Protein AF-K2BKZ7-F1 (afdb_monomer_lite)

Secondary structure (DSSP, 8-state):
-HHHHTTSGGGTT---EEEEEES-GGGHHHHHHHHHHHHHHHT---EEEEEE--S-HHHHHHHHHTT-SEEEEE-PPPPTT-HHHHHHHHHHHHTT-SEEEEE--SS---TT---

Radius of gyration: 15.25 Å; chains: 1; bounding box: 39×30×39 Å

Sequence (115 aa):
MAHLLSHNWEWGNSRIVLKRVIQNEGGLEQSKQALKELIEFARVDAEPEVVVCTGNFADTLHRSSSDADCVFMGFELPDPEREEEWFDNYEKLLQGLPTTLLVHSTDSRDYLAHD

Structure (mmCIF, N/CA/C/O backbone):
data_AF-K2BKZ7-F1
#
_entry.id   AF-K2BKZ7-F1
#
loop_
_atom_site.group_PDB
_atom_site.id
_atom_site.type_symbol
_atom_site.label_atom_id
_atom_site.label_alt_id
_atom_site.label_comp_id
_atom_site.label_asym_id
_atom_site.label_entity_id
_atom_site.label_seq_id
_atom_site.pdbx_PDB_ins_code
_atom_site.Cartn_x
_atom_site.Cartn_y
_atom_site.Cartn_z
_atom_site.occupancy
_atom_site.B_iso_or_equiv
_atom_site.auth_seq_id
_atom_site.auth_comp_id
_atom_site.auth_asym_id
_atom_site.auth_atom_id
_atom_site.pdbx_PDB_model_num
ATOM 1 N N . MET A 1 1 ? -5.614 10.733 -3.773 1.00 59.66 1 MET A N 1
ATOM 2 C CA . MET A 1 1 ? -6.687 9.997 -4.485 1.00 59.66 1 MET A CA 1
ATOM 3 C C . MET A 1 1 ? -7.536 9.152 -3.541 1.00 59.66 1 MET A C 1
ATOM 5 O O . MET A 1 1 ? -8.743 9.329 -3.576 1.00 59.66 1 MET A O 1
ATOM 9 N N . ALA A 1 2 ? -6.956 8.347 -2.640 1.00 58.56 2 ALA A N 1
ATOM 10 C CA . ALA A 1 2 ? -7.727 7.605 -1.625 1.00 58.56 2 ALA A CA 1
ATOM 11 C C . ALA A 1 2 ? -8.685 8.494 -0.791 1.00 58.56 2 ALA A C 1
ATOM 13 O O . ALA A 1 2 ? -9.844 8.151 -0.604 1.00 58.56 2 ALA A O 1
ATOM 14 N N . HIS A 1 3 ? -8.252 9.701 -0.405 1.00 55.81 3 HIS A N 1
ATOM 15 C CA . HIS A 1 3 ? -9.090 10.676 0.315 1.00 55.81 3 HIS A CA 1
ATOM 16 C C . HIS A 1 3 ? -10.315 11.196 -0.472 1.00 55.81 3 HIS A C 1
ATOM 18 O O . HIS A 1 3 ? -11.304 11.618 0.117 1.00 55.81 3 HIS A O 1
ATOM 24 N N . LEU A 1 4 ? -10.272 11.179 -1.810 1.00 61.75 4 LEU A N 1
ATOM 25 C CA . LEU A 1 4 ? -11.421 11.591 -2.628 1.00 61.75 4 LEU A CA 1
ATOM 26 C C . LEU A 1 4 ? -12.476 10.482 -2.712 1.00 61.75 4 LEU A C 1
ATOM 28 O O . LEU A 1 4 ? -13.650 10.774 -2.912 1.00 61.75 4 LEU A O 1
ATOM 32 N N . LEU A 1 5 ? -12.070 9.223 -2.527 1.00 58.97 5 LEU A N 1
ATOM 33 C CA . LEU A 1 5 ? -12.990 8.088 -2.501 1.00 58.97 5 LEU A CA 1
ATOM 34 C C . LEU A 1 5 ? -13.766 8.014 -1.189 1.00 58.97 5 LEU A C 1
ATOM 36 O O . LEU A 1 5 ? -14.948 7.698 -1.229 1.00 58.97 5 LEU A O 1
ATOM 40 N N . SER A 1 6 ? -13.165 8.403 -0.060 1.00 56.56 6 SER A N 1
ATOM 41 C CA . SER A 1 6 ? -13.876 8.464 1.227 1.00 56.56 6 SER A CA 1
ATOM 42 C C . SER A 1 6 ? -14.945 9.563 1.301 1.00 56.56 6 SER A C 1
ATOM 44 O O . SER A 1 6 ? -15.797 9.524 2.182 1.00 56.56 6 SER A O 1
ATOM 46 N N . HIS A 1 7 ? -14.953 10.519 0.362 1.00 54.31 7 HIS A N 1
ATOM 47 C CA . HIS A 1 7 ? -16.036 11.502 0.209 1.00 54.31 7 HIS A CA 1
ATOM 48 C C . HIS A 1 7 ? -17.247 10.964 -0.576 1.00 54.31 7 HIS A C 1
ATOM 50 O O . HIS A 1 7 ? -18.268 11.647 -0.675 1.00 54.31 7 HIS A O 1
ATOM 56 N N . ASN A 1 8 ? -17.161 9.750 -1.130 1.00 52.66 8 ASN A N 1
ATOM 57 C CA . ASN A 1 8 ? -18.306 9.046 -1.689 1.00 52.66 8 ASN A CA 1
ATOM 58 C C . ASN A 1 8 ? -19.042 8.319 -0.548 1.00 52.66 8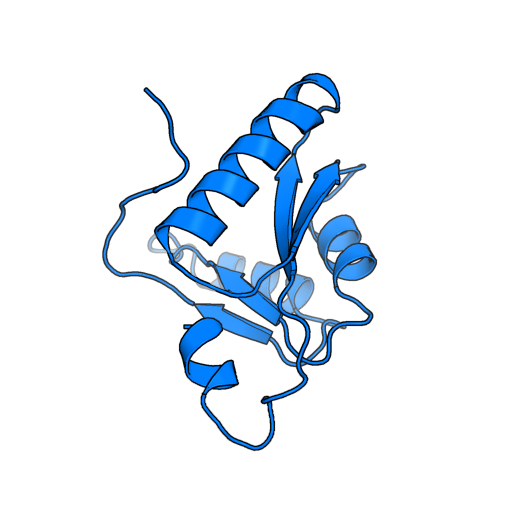 ASN A C 1
ATOM 60 O O . ASN A 1 8 ? -18.427 7.590 0.223 1.00 52.66 8 ASN A O 1
ATOM 64 N N . TRP A 1 9 ? -20.355 8.520 -0.432 1.00 48.16 9 TRP A N 1
ATOM 65 C CA . TRP A 1 9 ? -21.212 7.999 0.648 1.00 48.16 9 TRP A CA 1
ATOM 66 C C . TRP A 1 9 ? -21.086 6.484 0.906 1.00 48.16 9 TRP A C 1
ATOM 68 O O . TRP A 1 9 ? -21.259 6.052 2.042 1.00 48.16 9 TRP A O 1
ATOM 78 N N . GLU A 1 10 ? -20.726 5.689 -0.106 1.00 53.75 10 GLU A N 1
ATOM 79 C CA . GLU A 1 10 ? -20.474 4.243 0.024 1.00 53.75 10 GLU A CA 1
ATOM 80 C C . GLU A 1 10 ? -19.210 3.897 0.839 1.00 53.75 10 GLU A C 1
ATOM 82 O O . GLU A 1 10 ? -19.102 2.788 1.354 1.00 53.75 10 GLU A O 1
ATOM 87 N N . TRP A 1 11 ? -18.283 4.846 1.009 1.00 55.62 11 TRP A N 1
ATOM 88 C CA . TRP A 1 11 ? -16.980 4.664 1.668 1.00 55.62 11 TRP A CA 1
ATOM 89 C C . TRP A 1 11 ? -16.842 5.487 2.959 1.00 55.62 11 TRP A C 1
ATOM 91 O O . TRP A 1 11 ? -15.754 5.599 3.522 1.00 55.62 11 TRP A O 1
ATOM 101 N N . GLY A 1 12 ? -17.940 6.065 3.460 1.00 53.53 12 GLY A N 1
ATOM 102 C CA . GLY A 1 12 ? -17.932 6.963 4.624 1.00 53.53 12 GLY A CA 1
ATOM 103 C C . GLY A 1 12 ? -17.501 6.320 5.954 1.00 53.53 12 GLY A C 1
ATOM 104 O O . GLY A 1 12 ? -17.213 7.043 6.899 1.00 53.53 12 GLY A O 1
ATOM 105 N N . ASN A 1 13 ? -17.432 4.984 6.022 1.00 64.19 13 ASN A N 1
ATOM 106 C CA . ASN A 1 13 ? -16.912 4.208 7.161 1.00 64.19 13 ASN A CA 1
ATOM 107 C C . ASN A 1 13 ? -15.634 3.418 6.810 1.00 64.19 13 ASN A C 1
ATOM 109 O O . ASN A 1 13 ? -15.233 2.525 7.558 1.00 64.19 13 ASN A O 1
ATOM 113 N N . SER A 1 14 ? -15.013 3.683 5.660 1.00 75.88 14 SER A N 1
ATOM 114 C CA . SER A 1 14 ? -13.842 2.930 5.218 1.00 75.88 14 SER A CA 1
ATOM 115 C C . SER A 1 14 ? -12.587 3.384 5.958 1.00 75.88 14 SER A C 1
ATOM 117 O O . SER A 1 14 ? -12.258 4.568 6.001 1.00 75.88 14 SER A O 1
ATOM 119 N N . ARG A 1 15 ? -11.855 2.417 6.512 1.00 84.62 15 ARG A N 1
ATOM 120 C CA . ARG A 1 15 ? -10.572 2.643 7.180 1.00 84.62 15 ARG A CA 1
ATOM 121 C C . ARG A 1 15 ? -9.474 2.809 6.133 1.00 84.62 15 ARG A C 1
ATOM 123 O O . ARG A 1 15 ? -9.161 1.866 5.410 1.00 84.62 15 ARG A O 1
ATOM 130 N N . ILE A 1 16 ? -8.870 3.992 6.061 1.00 87.69 16 ILE A N 1
ATOM 131 C CA . ILE A 1 16 ? -7.710 4.236 5.198 1.00 87.69 16 ILE A CA 1
ATOM 132 C C . ILE A 1 16 ? -6.448 3.895 5.987 1.00 87.69 16 ILE A C 1
ATOM 134 O O . ILE A 1 16 ? -6.208 4.464 7.047 1.00 87.69 16 ILE A O 1
ATOM 138 N N . VAL A 1 17 ? -5.617 2.997 5.458 1.00 91.56 17 VAL A N 1
ATOM 139 C CA . VAL A 1 17 ? -4.319 2.661 6.055 1.00 91.56 17 VAL A CA 1
ATOM 140 C C . VAL A 1 17 ? -3.211 3.045 5.083 1.00 91.56 17 VAL A C 1
ATOM 142 O O . VAL A 1 17 ? -3.149 2.535 3.965 1.00 91.56 17 VAL A O 1
ATOM 145 N N . LEU A 1 18 ? -2.334 3.955 5.502 1.00 90.88 18 LEU A N 1
ATOM 146 C CA . LEU A 1 18 ? -1.162 4.354 4.733 1.00 90.88 18 LEU A CA 1
ATOM 147 C C . LEU A 1 18 ? 0.030 3.499 5.160 1.00 90.88 18 LEU A C 1
ATOM 149 O O . LEU A 1 18 ? 0.544 3.649 6.271 1.00 90.88 18 LEU A O 1
ATOM 153 N N . LYS A 1 19 ? 0.469 2.610 4.264 1.00 92.44 19 LYS A N 1
ATOM 154 C CA . LYS A 1 19 ? 1.559 1.669 4.535 1.00 92.44 19 LYS A CA 1
ATOM 155 C C . LYS A 1 19 ? 2.885 2.162 3.965 1.00 92.44 19 LYS A C 1
ATOM 157 O O . LYS A 1 19 ? 2.953 2.552 2.802 1.00 92.44 19 LYS A O 1
ATOM 162 N N . ARG A 1 20 ? 3.956 2.079 4.758 1.00 91.06 20 ARG A N 1
ATOM 163 C CA . ARG A 1 20 ? 5.342 2.234 4.286 1.00 91.06 20 ARG A CA 1
ATOM 164 C C . ARG A 1 20 ? 6.131 0.972 4.573 1.00 91.06 20 ARG A C 1
ATOM 166 O O . ARG A 1 20 ? 6.184 0.522 5.714 1.00 91.06 20 ARG A O 1
ATOM 173 N N . VAL A 1 21 ? 6.773 0.434 3.543 1.00 90.19 21 VAL A N 1
ATOM 174 C CA . VAL A 1 21 ? 7.650 -0.730 3.681 1.00 90.19 21 VAL A CA 1
ATOM 175 C C . VAL A 1 21 ? 9.084 -0.263 3.932 1.00 90.19 21 VAL A C 1
ATOM 177 O O . VAL A 1 21 ? 9.586 0.603 3.218 1.00 90.19 21 VAL A O 1
ATOM 180 N N . ILE A 1 22 ? 9.744 -0.825 4.946 1.00 89.88 22 ILE A N 1
ATOM 181 C CA . ILE A 1 22 ? 11.148 -0.542 5.287 1.00 89.88 22 ILE A CA 1
ATOM 182 C C . ILE A 1 22 ? 11.963 -1.833 5.350 1.00 89.88 22 ILE A C 1
ATOM 184 O O . ILE A 1 22 ? 11.419 -2.893 5.633 1.00 89.88 22 ILE A O 1
ATOM 188 N N . GLN A 1 23 ? 13.273 -1.763 5.111 1.00 85.25 23 GLN A N 1
ATOM 189 C CA . GLN A 1 23 ? 14.136 -2.955 5.117 1.00 85.25 23 GLN A CA 1
ATOM 190 C C . GLN A 1 23 ? 14.710 -3.309 6.500 1.00 85.25 23 GLN A C 1
ATOM 192 O O . GLN A 1 23 ? 15.142 -4.437 6.707 1.00 85.25 23 GLN A O 1
ATOM 197 N N . ASN A 1 24 ? 14.744 -2.362 7.443 1.00 83.44 24 ASN A N 1
ATOM 198 C CA . ASN A 1 24 ? 15.353 -2.550 8.762 1.00 83.44 24 ASN A CA 1
ATOM 199 C C . ASN A 1 24 ? 14.504 -1.885 9.854 1.00 83.44 24 ASN A C 1
ATOM 201 O O . ASN A 1 24 ? 14.081 -0.741 9.699 1.00 83.44 24 ASN A O 1
ATOM 205 N N . GLU A 1 25 ? 14.325 -2.576 10.979 1.00 82.56 25 GLU A N 1
ATOM 206 C CA . GLU A 1 25 ? 13.633 -2.103 12.184 1.00 82.56 25 GLU A CA 1
ATOM 207 C C . GLU A 1 25 ? 14.202 -0.797 12.754 1.00 82.56 25 GLU A C 1
ATOM 209 O O . GLU A 1 25 ? 13.458 -0.013 13.340 1.00 82.56 25 GLU A O 1
ATOM 214 N N . GLY A 1 26 ? 15.492 -0.509 12.537 1.00 84.38 26 GLY A N 1
ATOM 215 C CA . GLY A 1 26 ? 16.132 0.718 13.029 1.00 84.38 26 GLY A CA 1
ATOM 216 C C . GLY A 1 26 ? 15.468 2.021 12.556 1.00 84.38 26 GLY A C 1
ATOM 217 O O . GLY A 1 26 ? 15.600 3.044 13.221 1.00 84.38 26 GLY A O 1
ATOM 218 N N . GLY A 1 27 ? 14.724 1.985 11.443 1.00 83.38 27 GLY A N 1
ATOM 219 C CA . GLY A 1 27 ? 13.989 3.131 10.897 1.00 83.38 27 GLY A CA 1
ATOM 220 C C . GLY A 1 27 ? 12.495 3.164 11.234 1.00 83.38 27 GLY A C 1
ATOM 221 O O . GLY A 1 27 ? 11.782 3.998 10.673 1.00 83.38 27 GLY A O 1
ATOM 222 N N . LEU A 1 28 ? 11.992 2.266 12.089 1.00 87.75 28 LEU A N 1
ATOM 223 C CA . LEU A 1 28 ? 10.552 2.076 12.301 1.00 87.75 28 LEU A CA 1
ATOM 224 C C . LEU A 1 28 ? 9.879 3.317 12.892 1.00 87.75 28 LEU A C 1
ATOM 226 O O . LEU A 1 28 ? 8.931 3.835 12.302 1.00 87.75 28 LEU A O 1
ATOM 230 N N . GLU A 1 29 ? 10.386 3.829 14.014 1.00 89.12 29 GLU A N 1
ATOM 231 C CA . GLU A 1 29 ? 9.788 4.990 14.688 1.00 89.12 29 GLU A CA 1
ATOM 232 C C . GLU A 1 29 ? 9.890 6.261 13.840 1.00 89.12 29 GLU A C 1
ATOM 234 O O . GLU A 1 29 ? 8.903 6.980 13.688 1.00 89.12 29 GLU A O 1
ATOM 239 N N . GLN A 1 30 ? 11.042 6.495 13.203 1.00 89.62 30 GLN A N 1
ATOM 240 C CA . GLN A 1 30 ? 11.227 7.633 12.300 1.00 89.62 30 GLN A CA 1
ATOM 241 C C . GLN A 1 30 ? 10.260 7.566 11.110 1.00 89.62 30 GLN A C 1
ATOM 243 O O . GLN A 1 30 ? 9.594 8.548 10.790 1.00 89.62 30 GLN A O 1
ATOM 248 N N . SER A 1 31 ? 10.134 6.397 10.479 1.00 89.62 31 SER A N 1
ATOM 249 C CA . SER A 1 31 ? 9.229 6.200 9.341 1.00 89.62 31 SER A CA 1
ATOM 250 C C . SER A 1 31 ? 7.769 6.368 9.745 1.00 89.62 31 SER A C 1
ATOM 252 O O . SER A 1 31 ? 6.984 6.952 8.999 1.00 89.62 31 SER A O 1
ATOM 254 N N . LYS A 1 32 ? 7.401 5.888 10.937 1.00 91.81 32 LYS A N 1
ATOM 255 C CA . LYS A 1 32 ? 6.046 6.013 11.476 1.00 91.81 32 LYS A CA 1
ATOM 256 C C . LYS A 1 32 ? 5.706 7.466 11.782 1.00 91.81 32 LYS A C 1
ATOM 258 O O . LYS A 1 32 ? 4.585 7.890 11.514 1.00 91.81 32 LYS A O 1
ATOM 263 N N . GLN A 1 33 ? 6.661 8.222 12.317 1.00 91.94 33 GLN A N 1
ATOM 264 C CA . GLN A 1 33 ? 6.496 9.647 12.574 1.00 91.94 33 GLN A CA 1
ATOM 265 C C . GLN A 1 33 ? 6.342 10.438 11.267 1.00 91.94 33 GLN A C 1
ATOM 267 O O . GLN A 1 33 ? 5.382 11.192 11.137 1.00 91.94 33 GLN A O 1
ATOM 272 N N . ALA A 1 34 ? 7.179 10.172 10.261 1.00 89.88 34 ALA A N 1
ATOM 273 C CA . ALA A 1 34 ? 7.056 10.798 8.944 1.00 89.88 34 ALA A CA 1
ATOM 274 C C . ALA A 1 34 ? 5.695 10.512 8.277 1.00 89.88 34 ALA A C 1
ATOM 276 O O . ALA A 1 34 ? 5.094 11.396 7.671 1.00 89.88 34 ALA A O 1
ATOM 277 N N . LEU A 1 35 ? 5.167 9.287 8.416 1.00 91.19 35 LEU A N 1
ATOM 278 C CA . LEU A 1 35 ? 3.822 8.964 7.929 1.00 91.19 35 LEU A CA 1
ATOM 279 C C . LEU A 1 35 ? 2.729 9.751 8.660 1.00 91.19 35 LEU A C 1
ATOM 281 O O . LEU A 1 35 ? 1.811 10.242 8.009 1.00 91.19 35 LEU A O 1
ATOM 285 N N . LYS A 1 36 ? 2.814 9.882 9.990 1.00 91.00 36 LYS A N 1
ATOM 286 C CA . LYS A 1 36 ? 1.855 10.683 10.772 1.00 91.00 36 LYS A CA 1
ATOM 287 C C . LYS A 1 36 ? 1.837 12.134 10.311 1.00 91.00 36 LYS A C 1
ATOM 289 O O . LYS A 1 36 ? 0.763 12.675 10.080 1.00 91.00 36 LYS A O 1
ATOM 294 N N . GLU A 1 37 ? 3.014 12.728 10.145 1.00 91.44 37 GLU A N 1
ATOM 295 C CA . GLU A 1 37 ? 3.161 14.112 9.690 1.00 91.44 37 GLU A CA 1
ATOM 296 C C . GLU A 1 37 ? 2.582 14.307 8.288 1.00 91.44 37 GLU A C 1
ATOM 298 O O . GLU A 1 37 ? 1.873 15.283 8.048 1.00 91.44 37 GLU A O 1
ATOM 303 N N . LEU A 1 38 ? 2.799 13.352 7.378 1.00 87.81 38 LEU A N 1
ATOM 304 C CA . LEU A 1 38 ? 2.207 13.396 6.043 1.00 87.81 38 LEU A CA 1
ATOM 305 C C . LEU A 1 38 ? 0.673 13.306 6.088 1.00 87.81 38 LEU A C 1
ATOM 307 O O . LEU A 1 38 ? -0.003 14.058 5.386 1.00 87.81 38 LEU A O 1
ATOM 311 N N . ILE A 1 39 ? 0.119 12.402 6.903 1.00 87.50 39 ILE A N 1
ATOM 312 C CA . ILE A 1 39 ? -1.334 12.241 7.077 1.00 87.50 39 ILE A CA 1
ATOM 313 C C . ILE A 1 39 ? -1.952 13.526 7.643 1.00 87.50 39 ILE A C 1
ATOM 315 O O . ILE A 1 39 ? -2.956 14.011 7.117 1.00 87.50 39 ILE A O 1
ATOM 319 N N . GLU A 1 40 ? -1.325 14.106 8.670 1.00 88.44 40 GLU A N 1
ATOM 320 C CA . GLU A 1 40 ? -1.757 15.357 9.296 1.00 88.44 40 GLU A CA 1
ATOM 321 C C . GLU A 1 40 ? -1.688 16.532 8.312 1.00 88.44 40 GLU A C 1
ATOM 323 O O . GLU A 1 40 ? -2.661 17.274 8.156 1.00 88.44 40 GLU A O 1
ATOM 328 N N . PHE A 1 41 ? -0.576 16.663 7.583 1.00 86.00 41 PHE A N 1
ATOM 329 C CA . PHE A 1 41 ? -0.394 17.691 6.560 1.00 86.00 41 PHE A CA 1
ATOM 330 C C . PHE A 1 41 ? -1.443 17.585 5.448 1.00 86.00 41 PHE A C 1
ATOM 332 O O . PHE A 1 41 ? -2.039 18.589 5.050 1.00 86.00 41 PHE A O 1
ATOM 339 N N . ALA A 1 42 ? -1.708 16.365 4.975 1.00 80.56 42 ALA A N 1
ATOM 340 C CA . ALA A 1 42 ? -2.708 16.094 3.951 1.00 80.56 42 ALA A CA 1
ATOM 341 C C . ALA A 1 42 ? -4.154 16.199 4.473 1.00 80.56 42 ALA A C 1
ATOM 343 O O . ALA A 1 42 ? -5.084 16.203 3.665 1.00 80.56 42 ALA A O 1
ATOM 344 N N . ARG A 1 43 ? -4.348 16.305 5.799 1.00 84.06 43 ARG A N 1
ATOM 345 C CA . ARG A 1 43 ? -5.653 16.357 6.484 1.00 84.06 43 ARG A CA 1
ATOM 346 C C . ARG A 1 43 ? -6.557 15.181 6.114 1.00 84.06 43 ARG A C 1
ATOM 348 O O . ARG A 1 43 ? -7.760 15.339 5.907 1.00 84.06 43 ARG A O 1
ATOM 355 N N . VAL A 1 44 ? -5.956 14.001 6.0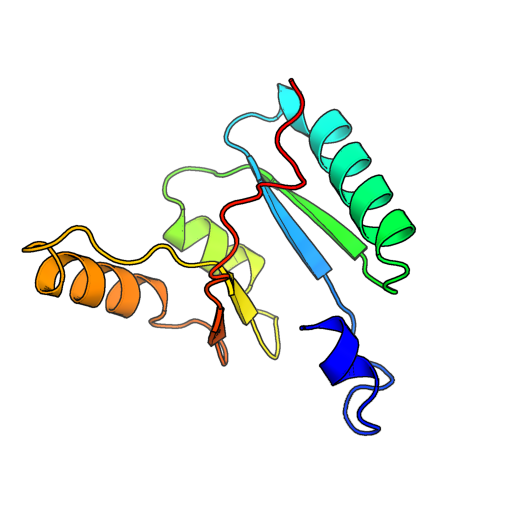06 1.00 81.06 44 VAL A N 1
ATOM 356 C CA . VAL A 1 44 ? -6.657 12.755 5.691 1.00 81.06 44 VAL A CA 1
ATOM 357 C C . VAL A 1 44 ? -6.908 11.999 6.988 1.00 81.06 44 VAL A C 1
ATOM 359 O O . VAL A 1 44 ? -6.014 11.888 7.818 1.00 81.06 44 VAL A O 1
ATOM 362 N N . ASP A 1 45 ? -8.108 11.450 7.153 1.00 83.56 45 ASP A N 1
ATOM 363 C CA . ASP A 1 45 ? -8.376 10.477 8.211 1.00 83.56 45 ASP A CA 1
ATOM 364 C C . ASP A 1 45 ? -7.822 9.111 7.780 1.00 83.56 45 ASP A C 1
ATOM 366 O O . ASP A 1 45 ? -8.443 8.388 6.999 1.00 83.56 45 ASP A O 1
ATOM 370 N N . ALA A 1 46 ? -6.576 8.832 8.166 1.00 88.19 46 ALA A N 1
ATOM 371 C CA . ALA A 1 46 ? -5.862 7.610 7.821 1.00 88.19 46 ALA A CA 1
ATOM 372 C C . ALA A 1 46 ? -4.963 7.145 8.969 1.00 88.19 46 ALA A C 1
ATOM 374 O O . ALA A 1 46 ? -4.445 7.940 9.754 1.00 88.19 46 ALA A O 1
ATOM 375 N N . GLU A 1 47 ? -4.721 5.841 9.025 1.00 91.12 47 GLU A N 1
ATOM 376 C CA . GLU A 1 47 ? -3.833 5.227 10.000 1.00 91.12 47 GLU A CA 1
ATOM 377 C C . GLU A 1 47 ? -2.452 4.938 9.388 1.00 91.12 47 GLU A C 1
ATOM 379 O O . GLU A 1 47 ? -2.370 4.323 8.321 1.00 91.12 47 GLU A O 1
ATOM 384 N N . PRO A 1 48 ? -1.350 5.347 10.041 1.00 93.06 48 PRO A N 1
ATOM 385 C CA . PRO A 1 48 ? -0.002 5.048 9.577 1.00 93.06 48 PRO A CA 1
ATOM 386 C C . PRO A 1 48 ? 0.427 3.640 10.006 1.00 93.06 48 PRO A C 1
ATOM 388 O O . PRO A 1 48 ? 0.455 3.322 11.199 1.00 93.06 48 PRO A O 1
ATOM 391 N N . GLU A 1 49 ? 0.868 2.828 9.049 1.00 93.62 49 GLU A N 1
ATOM 392 C CA . GLU A 1 49 ? 1.428 1.499 9.296 1.00 93.62 49 GLU A CA 1
ATOM 393 C C . GLU A 1 49 ? 2.811 1.380 8.645 1.00 93.62 49 GLU A C 1
ATOM 395 O O . GLU A 1 49 ? 2.997 1.655 7.461 1.00 93.62 49 GLU A O 1
ATOM 400 N N . VAL A 1 50 ? 3.807 0.963 9.426 1.00 92.50 50 VAL A N 1
ATOM 401 C CA . VAL A 1 50 ? 5.153 0.690 8.917 1.00 92.50 50 VAL A CA 1
ATOM 402 C C . VAL A 1 50 ? 5.370 -0.811 8.941 1.00 92.50 50 VAL A C 1
ATOM 404 O O . VAL A 1 50 ? 5.285 -1.436 9.997 1.00 92.50 50 VAL A O 1
ATOM 407 N N . VAL A 1 51 ? 5.650 -1.380 7.774 1.00 91.69 51 VAL A N 1
ATOM 408 C CA . VAL A 1 51 ? 5.847 -2.816 7.590 1.00 91.69 51 VAL A CA 1
ATOM 409 C C . VAL A 1 51 ? 7.324 -3.067 7.331 1.00 91.69 51 VAL A C 1
ATOM 411 O O . VAL A 1 51 ? 7.903 -2.532 6.388 1.00 91.69 51 VAL A O 1
ATOM 414 N N . VAL A 1 52 ? 7.951 -3.896 8.157 1.00 90.25 52 VAL A N 1
ATOM 415 C CA . VAL A 1 52 ? 9.328 -4.329 7.910 1.00 90.25 52 VAL A CA 1
ATOM 416 C C . VAL A 1 52 ? 9.297 -5.460 6.884 1.00 90.25 52 VAL A C 1
ATOM 418 O O . VAL A 1 52 ? 8.633 -6.479 7.085 1.00 90.25 52 VAL A O 1
ATOM 421 N N . CYS A 1 53 ? 9.982 -5.260 5.762 1.00 89.44 53 CYS A N 1
ATOM 422 C CA . CYS A 1 53 ? 10.105 -6.247 4.705 1.00 89.44 53 CYS A CA 1
ATOM 423 C C . CYS A 1 53 ? 10.955 -7.417 5.194 1.00 89.44 53 CYS A C 1
ATOM 425 O O . CYS A 1 53 ? 12.114 -7.245 5.570 1.00 89.44 53 CYS A O 1
ATOM 427 N N . THR A 1 54 ? 10.385 -8.615 5.153 1.00 80.88 54 THR A N 1
ATOM 428 C CA . THR A 1 54 ? 11.084 -9.858 5.470 1.00 80.88 54 THR A CA 1
ATOM 429 C C . THR A 1 54 ? 11.155 -10.704 4.205 1.00 80.88 54 THR A C 1
ATOM 431 O O . THR A 1 54 ? 10.183 -11.340 3.810 1.00 80.88 54 THR A O 1
ATOM 434 N N . GLY A 1 55 ? 12.312 -10.687 3.538 1.00 85.19 55 GLY A N 1
ATOM 435 C CA . GLY A 1 55 ? 12.503 -11.380 2.262 1.00 85.19 55 GLY A CA 1
ATOM 436 C C . GLY A 1 55 ? 12.124 -10.510 1.065 1.00 85.19 55 GLY A C 1
ATOM 437 O O . GLY A 1 55 ? 12.661 -9.413 0.911 1.00 85.19 55 GLY A O 1
ATOM 438 N N . ASN A 1 56 ? 11.252 -11.015 0.188 1.00 87.12 56 ASN A N 1
ATOM 439 C CA . ASN A 1 56 ? 10.847 -10.285 -1.011 1.00 87.12 56 ASN A CA 1
ATOM 440 C C . ASN A 1 56 ? 9.677 -9.316 -0.723 1.00 87.12 56 ASN A C 1
ATOM 442 O O . ASN A 1 56 ? 8.913 -9.459 0.238 1.00 87.12 56 ASN A O 1
ATOM 446 N N . PHE A 1 57 ? 9.557 -8.297 -1.574 1.00 87.06 57 PHE A N 1
ATOM 447 C CA . PHE A 1 57 ? 8.515 -7.280 -1.450 1.00 87.06 57 PHE A CA 1
ATOM 448 C C . PHE A 1 57 ? 7.114 -7.839 -1.729 1.00 87.06 57 PHE A C 1
ATOM 450 O O . PHE A 1 57 ? 6.181 -7.485 -1.012 1.00 87.06 57 PHE A O 1
ATOM 457 N N . ALA A 1 58 ? 6.969 -8.728 -2.717 1.00 88.12 58 ALA A N 1
ATOM 458 C CA . ALA A 1 58 ? 5.680 -9.288 -3.126 1.00 88.12 58 ALA A CA 1
ATOM 459 C C . ALA A 1 58 ? 4.974 -10.021 -1.972 1.00 88.12 58 ALA A C 1
ATOM 461 O O . ALA A 1 58 ? 3.823 -9.724 -1.660 1.00 88.12 58 ALA A O 1
ATOM 462 N N . ASP A 1 59 ? 5.694 -10.877 -1.252 1.00 89.12 59 ASP A N 1
ATOM 463 C CA . ASP A 1 59 ? 5.191 -11.615 -0.092 1.00 89.12 59 ASP A CA 1
ATOM 464 C C . ASP A 1 59 ? 4.789 -10.667 1.040 1.00 89.12 59 ASP A C 1
ATOM 466 O O . ASP A 1 59 ? 3.802 -10.887 1.745 1.00 89.12 59 ASP A O 1
ATOM 470 N N . THR A 1 60 ? 5.559 -9.593 1.236 1.00 90.69 60 THR A N 1
ATOM 471 C CA . THR A 1 60 ? 5.257 -8.570 2.244 1.00 90.69 60 THR A CA 1
ATOM 472 C C . THR A 1 60 ? 4.009 -7.774 1.869 1.00 90.69 60 THR A C 1
ATOM 474 O O . THR A 1 60 ? 3.152 -7.541 2.724 1.00 90.69 60 THR A O 1
ATOM 477 N N . LEU A 1 61 ? 3.872 -7.395 0.602 1.00 89.94 61 LEU A N 1
ATOM 478 C CA . LEU A 1 61 ? 2.711 -6.700 0.062 1.00 89.94 61 LEU A CA 1
ATOM 479 C C . LEU A 1 61 ? 1.444 -7.553 0.190 1.00 89.94 61 LEU A C 1
ATOM 481 O O . LEU A 1 61 ? 0.444 -7.075 0.720 1.00 89.94 61 LEU A O 1
ATOM 485 N N . HIS A 1 62 ? 1.504 -8.819 -0.226 1.00 90.94 62 HIS A N 1
ATOM 486 C CA . HIS A 1 62 ? 0.380 -9.754 -0.141 1.00 90.94 62 HIS A CA 1
ATOM 487 C C . HIS A 1 62 ? -0.036 -9.976 1.306 1.00 90.94 62 HIS A C 1
ATOM 489 O O . HIS A 1 62 ? -1.197 -9.781 1.654 1.00 90.94 62 HIS A O 1
ATOM 495 N N . ARG A 1 63 ? 0.919 -10.299 2.184 1.00 90.62 63 ARG A N 1
ATOM 496 C CA . ARG A 1 63 ? 0.643 -10.524 3.608 1.00 90.62 63 ARG A CA 1
ATOM 497 C C . ARG A 1 63 ? 0.022 -9.301 4.275 1.00 90.62 63 ARG A C 1
ATOM 499 O O . ARG A 1 63 ? -0.900 -9.449 5.068 1.00 90.62 63 ARG A O 1
ATOM 506 N N . SER A 1 64 ? 0.541 -8.111 3.981 1.00 89.75 64 SER A N 1
ATOM 507 C CA . SER A 1 64 ? 0.068 -6.876 4.611 1.00 89.75 64 SER A CA 1
ATOM 508 C C . SER A 1 64 ? -1.208 -6.317 3.986 1.00 89.75 64 SER A C 1
ATOM 510 O O . SER A 1 64 ? -1.851 -5.509 4.640 1.00 89.75 64 SER A O 1
ATOM 512 N N . SER A 1 65 ? -1.584 -6.712 2.767 1.00 89.81 65 SER A N 1
ATOM 513 C CA . SER A 1 65 ? -2.743 -6.136 2.058 1.00 89.81 65 SER A CA 1
ATOM 514 C C . SER A 1 65 ? -3.850 -7.144 1.737 1.00 89.81 65 SER A C 1
ATOM 516 O O . SER A 1 65 ? -4.816 -6.787 1.072 1.00 89.81 65 SER A O 1
ATOM 518 N N . SER A 1 66 ? -3.724 -8.398 2.179 1.00 87.31 66 SER A N 1
ATOM 519 C CA . SER A 1 66 ? -4.686 -9.470 1.864 1.00 87.31 66 SER A CA 1
ATOM 520 C C . SER A 1 66 ? -6.106 -9.243 2.395 1.00 87.31 66 SER A C 1
ATOM 522 O O . SER A 1 66 ? -7.053 -9.784 1.833 1.00 87.31 66 SER A O 1
ATOM 524 N N . ASP A 1 67 ? -6.258 -8.462 3.463 1.00 86.44 67 ASP A N 1
ATOM 525 C CA . ASP A 1 67 ? -7.532 -8.137 4.108 1.00 86.44 67 ASP A CA 1
ATOM 526 C C . ASP A 1 67 ? -8.140 -6.813 3.619 1.00 86.44 67 ASP A C 1
ATOM 528 O O . ASP A 1 67 ? -9.205 -6.417 4.090 1.00 86.44 67 ASP A O 1
ATOM 532 N N . ALA A 1 68 ? -7.479 -6.121 2.689 1.00 88.00 68 ALA A N 1
ATOM 533 C CA . ALA A 1 68 ? -7.965 -4.860 2.155 1.00 88.00 68 ALA A CA 1
ATOM 534 C C . ALA A 1 68 ? -9.082 -5.082 1.125 1.00 88.00 68 ALA A C 1
ATOM 536 O O . ALA A 1 68 ? -8.966 -5.921 0.236 1.00 88.00 68 ALA A O 1
ATOM 537 N N . ASP A 1 69 ? -10.128 -4.256 1.163 1.00 87.38 69 ASP A N 1
ATOM 538 C CA . ASP A 1 69 ? -11.144 -4.244 0.101 1.00 87.38 69 ASP A CA 1
ATOM 539 C C . ASP A 1 69 ? -10.588 -3.674 -1.217 1.00 87.38 69 ASP A C 1
ATOM 541 O O . ASP A 1 69 ? -11.052 -4.003 -2.309 1.00 87.38 69 ASP A O 1
ATOM 545 N N . CYS A 1 70 ? -9.591 -2.788 -1.119 1.00 88.12 70 CYS A N 1
ATOM 546 C CA . CYS A 1 70 ? -8.985 -2.101 -2.249 1.00 88.12 70 CYS A CA 1
ATOM 547 C C . CYS A 1 70 ? -7.557 -1.644 -1.917 1.00 88.12 70 CYS A C 1
ATOM 549 O O . CYS A 1 70 ? -7.303 -1.122 -0.830 1.00 88.12 70 CYS A O 1
ATOM 551 N N . VAL A 1 71 ? -6.632 -1.799 -2.865 1.00 91.12 71 VAL A N 1
ATOM 552 C CA . VAL A 1 71 ? -5.220 -1.419 -2.716 1.00 91.12 71 VAL A CA 1
ATOM 553 C C . VAL A 1 71 ? -4.881 -0.287 -3.682 1.00 91.12 71 VAL A C 1
ATOM 555 O O . VAL A 1 71 ? -5.118 -0.384 -4.881 1.00 91.12 71 VAL A O 1
ATOM 558 N N . PHE A 1 72 ? -4.282 0.787 -3.171 1.00 90.06 72 PHE A N 1
ATOM 559 C CA . PHE A 1 72 ? -3.708 1.858 -3.988 1.00 90.06 72 PHE A CA 1
ATOM 560 C C . PHE A 1 72 ? -2.203 1.678 -4.032 1.00 90.06 72 PHE A C 1
ATOM 562 O O . PHE A 1 72 ? -1.548 1.723 -2.992 1.00 90.06 72 PHE A O 1
ATOM 569 N N . MET A 1 73 ? -1.656 1.499 -5.228 1.00 89.94 73 MET A N 1
ATOM 570 C CA . MET A 1 73 ? -0.238 1.227 -5.403 1.00 89.94 73 MET A CA 1
ATOM 571 C C . MET A 1 73 ? 0.387 2.229 -6.357 1.00 89.94 73 MET A C 1
ATOM 573 O O . MET A 1 73 ? -0.042 2.363 -7.500 1.00 89.94 73 MET A O 1
ATOM 577 N N . GLY A 1 74 ? 1.419 2.919 -5.874 1.00 87.31 74 GLY A N 1
ATOM 578 C CA . GLY A 1 74 ? 2.298 3.702 -6.730 1.00 87.31 74 GLY A CA 1
ATOM 579 C C . GLY A 1 74 ? 3.062 2.787 -7.684 1.00 87.31 74 GLY A C 1
ATOM 580 O O . GLY A 1 74 ? 3.536 1.738 -7.252 1.00 87.31 74 GLY A O 1
ATOM 581 N N . PHE A 1 75 ? 3.198 3.178 -8.947 1.00 87.31 75 PHE A N 1
ATOM 582 C CA . PHE A 1 75 ? 4.081 2.488 -9.884 1.00 87.31 75 PHE A CA 1
ATOM 583 C C . PHE A 1 75 ? 4.977 3.464 -10.640 1.00 87.31 75 PHE A C 1
ATOM 585 O O . PHE A 1 75 ? 4.647 4.638 -10.841 1.00 87.31 75 PHE A O 1
ATOM 592 N N . GLU A 1 76 ? 6.112 2.942 -11.082 1.00 84.50 76 GLU A N 1
ATOM 593 C CA . GLU A 1 76 ? 7.036 3.623 -11.979 1.00 84.50 76 GLU A CA 1
ATOM 594 C C . GLU A 1 76 ? 6.827 3.110 -13.398 1.00 84.50 76 GLU A C 1
ATOM 596 O O . GLU A 1 76 ? 6.573 1.920 -13.605 1.00 84.50 76 GLU A O 1
ATOM 601 N N . LEU A 1 77 ? 6.905 4.019 -14.370 1.00 84.88 77 LEU A N 1
ATOM 602 C CA . LEU A 1 77 ? 6.851 3.641 -15.776 1.00 84.88 77 LEU A CA 1
ATOM 603 C C . LEU A 1 77 ? 8.084 2.796 -16.122 1.00 84.88 77 LEU A C 1
ATOM 605 O O . LEU A 1 77 ? 9.167 3.084 -15.608 1.00 84.88 77 LEU A O 1
ATOM 609 N N . PRO A 1 78 ? 7.934 1.770 -16.976 1.00 88.19 78 PRO A N 1
ATOM 610 C CA . PRO A 1 78 ? 9.079 1.010 -17.447 1.00 88.19 78 PRO A CA 1
ATOM 611 C C . PRO A 1 78 ? 10.076 1.912 -18.171 1.00 88.19 78 PRO A C 1
ATOM 613 O O . PRO A 1 78 ? 9.685 2.848 -18.876 1.00 88.19 78 PRO A O 1
ATOM 616 N N . ASP A 1 79 ? 11.359 1.576 -18.049 1.00 88.50 79 ASP A N 1
ATOM 617 C CA . ASP A 1 79 ? 12.366 2.080 -18.976 1.00 88.50 79 ASP A CA 1
ATOM 618 C C . ASP A 1 79 ? 12.005 1.653 -20.410 1.00 88.50 79 ASP A C 1
ATOM 620 O O . ASP A 1 79 ? 11.460 0.556 -20.600 1.00 88.50 79 ASP A O 1
ATOM 624 N N . PRO A 1 80 ? 12.337 2.472 -21.426 1.00 89.06 80 PRO A N 1
ATOM 625 C CA . PRO A 1 80 ? 12.180 2.067 -22.815 1.00 89.06 80 PRO A CA 1
ATOM 626 C C . PRO A 1 80 ? 12.853 0.713 -23.061 1.00 89.06 80 PRO A C 1
ATOM 628 O O . PRO A 1 80 ? 13.962 0.482 -22.578 1.00 89.06 80 PRO A O 1
ATOM 631 N N . GLU A 1 81 ? 12.197 -0.154 -23.830 1.00 91.62 81 GLU A N 1
ATOM 632 C CA . GLU A 1 81 ? 12.658 -1.513 -24.172 1.00 91.62 81 GLU A CA 1
ATOM 633 C C . GLU A 1 81 ? 12.555 -2.550 -23.034 1.00 91.62 81 GLU A C 1
ATOM 635 O O . GLU A 1 81 ? 12.956 -3.702 -23.216 1.00 91.62 81 GLU A O 1
ATOM 640 N N . ARG A 1 82 ? 12.007 -2.181 -21.867 1.00 91.56 82 ARG A N 1
ATOM 641 C CA . ARG A 1 82 ? 11.743 -3.097 -20.737 1.00 91.56 82 ARG A CA 1
ATOM 642 C C . ARG A 1 82 ? 10.260 -3.268 -20.419 1.00 91.56 82 ARG A C 1
ATOM 644 O O . ARG A 1 82 ? 9.906 -3.745 -19.342 1.00 91.56 82 ARG A O 1
ATOM 651 N N . GLU A 1 83 ? 9.379 -2.892 -21.339 1.00 91.75 83 GLU A N 1
ATOM 652 C CA . GLU A 1 83 ? 7.932 -2.885 -21.123 1.00 91.75 83 GLU A CA 1
ATOM 653 C C . GLU A 1 83 ? 7.372 -4.292 -20.870 1.00 91.75 83 GLU A C 1
ATOM 655 O O . GLU A 1 83 ? 6.509 -4.459 -20.011 1.00 91.75 83 GLU A O 1
ATOM 660 N N . GLU A 1 84 ? 7.883 -5.303 -21.580 1.00 91.88 84 GLU A N 1
ATOM 661 C CA . GLU A 1 84 ? 7.455 -6.702 -21.432 1.00 91.88 84 GLU A CA 1
ATOM 662 C C . GLU A 1 84 ? 7.868 -7.277 -20.068 1.00 91.88 84 GLU A C 1
ATOM 664 O O . GLU A 1 84 ? 7.034 -7.809 -19.340 1.00 91.88 84 GLU A O 1
ATOM 669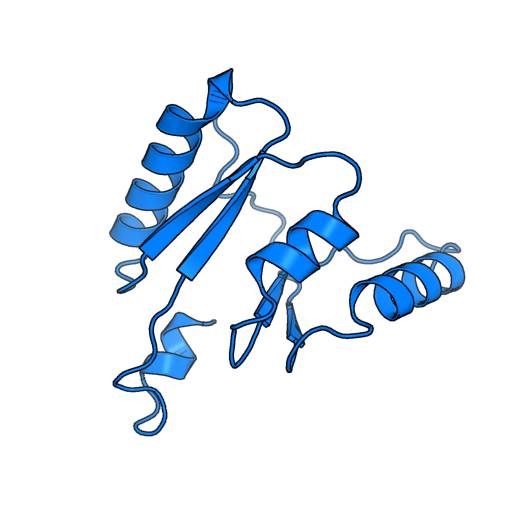 N N . GLU A 1 85 ? 9.127 -7.079 -19.661 1.00 91.44 85 GLU A N 1
ATOM 670 C CA . GLU A 1 85 ? 9.615 -7.509 -18.343 1.00 91.44 85 GLU A CA 1
ATOM 671 C C . GLU A 1 85 ? 8.859 -6.807 -17.207 1.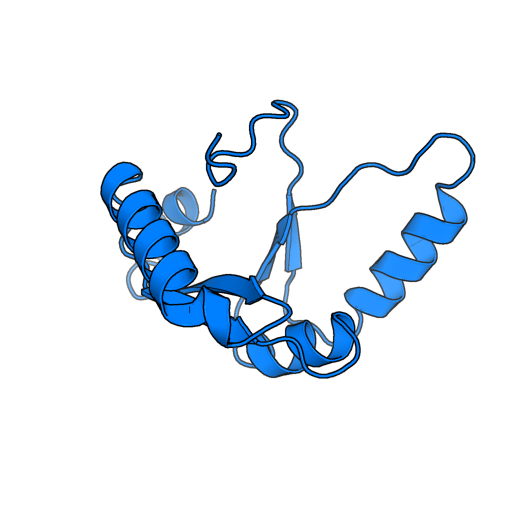00 91.44 85 GLU A C 1
ATOM 673 O O . GLU A 1 85 ? 8.480 -7.430 -16.212 1.00 91.44 85 GLU A O 1
ATOM 678 N N . TRP A 1 86 ? 8.619 -5.503 -17.350 1.00 91.44 86 TRP A N 1
ATOM 679 C CA . TRP A 1 86 ? 7.837 -4.732 -16.392 1.00 91.44 86 TRP A CA 1
ATOM 680 C C . TRP A 1 86 ? 6.411 -5.272 -16.272 1.00 91.44 86 TRP A C 1
ATOM 682 O O . TRP A 1 86 ? 5.938 -5.476 -15.153 1.00 91.44 86 TRP A O 1
ATOM 692 N N . PHE A 1 87 ? 5.752 -5.554 -17.400 1.00 90.31 87 PHE A N 1
ATOM 693 C CA . PHE A 1 87 ? 4.392 -6.085 -17.416 1.00 90.31 87 PHE A CA 1
ATOM 694 C C . PHE A 1 87 ? 4.321 -7.444 -16.716 1.00 90.31 87 PHE A C 1
ATOM 696 O O . PHE A 1 87 ? 3.514 -7.607 -15.804 1.00 90.31 87 PHE A O 1
ATOM 703 N N . ASP A 1 88 ? 5.214 -8.374 -17.056 1.00 92.12 88 ASP A N 1
ATOM 704 C CA . ASP A 1 88 ? 5.272 -9.706 -16.447 1.00 92.12 88 ASP A CA 1
ATOM 705 C C . ASP A 1 88 ? 5.524 -9.647 -14.934 1.00 92.12 88 ASP A C 1
ATOM 707 O O . ASP A 1 88 ? 4.979 -10.440 -14.158 1.00 92.12 88 ASP A O 1
ATOM 711 N N . ASN A 1 89 ? 6.375 -8.719 -14.493 1.00 89.50 89 ASN A N 1
ATOM 712 C CA . ASN A 1 89 ? 6.675 -8.531 -13.079 1.00 89.50 89 ASN A CA 1
ATOM 713 C C . ASN A 1 89 ? 5.471 -7.959 -12.322 1.00 89.50 89 ASN A C 1
ATOM 715 O O . ASN A 1 89 ? 5.144 -8.453 -11.240 1.00 89.50 89 ASN A O 1
ATOM 719 N N . TYR A 1 90 ? 4.790 -6.957 -12.885 1.00 90.38 90 TYR A N 1
ATOM 720 C CA . TYR A 1 90 ? 3.594 -6.376 -12.275 1.00 90.38 90 TYR A CA 1
ATOM 721 C C . TYR A 1 90 ? 2.404 -7.336 -12.306 1.00 90.38 90 TYR A C 1
ATOM 723 O O . TYR A 1 90 ? 1.673 -7.407 -11.322 1.00 90.38 90 TYR A O 1
ATOM 731 N N . GLU A 1 91 ? 2.227 -8.125 -13.366 1.00 90.88 91 GLU A N 1
ATOM 732 C CA . GLU A 1 91 ? 1.181 -9.149 -13.430 1.00 90.88 91 GLU A CA 1
ATOM 733 C C . GLU A 1 91 ? 1.342 -10.159 -12.286 1.00 90.88 91 GLU A C 1
ATOM 735 O O . GLU A 1 91 ? 0.398 -10.401 -11.530 1.00 90.88 91 GLU A O 1
ATOM 740 N N . LYS A 1 92 ? 2.561 -10.676 -12.082 1.00 89.69 92 LYS A N 1
ATOM 741 C CA . LYS A 1 92 ? 2.874 -11.587 -10.969 1.00 89.69 92 LYS A CA 1
ATOM 742 C C . LYS A 1 92 ? 2.699 -10.925 -9.605 1.00 89.69 92 LYS A C 1
ATOM 744 O O . LYS A 1 92 ? 2.216 -11.566 -8.677 1.00 89.69 92 LYS A O 1
ATOM 749 N N . LEU A 1 93 ? 3.089 -9.656 -9.472 1.00 89.50 93 LEU A N 1
ATOM 750 C CA . LEU A 1 93 ? 2.962 -8.905 -8.222 1.00 89.50 93 LEU A 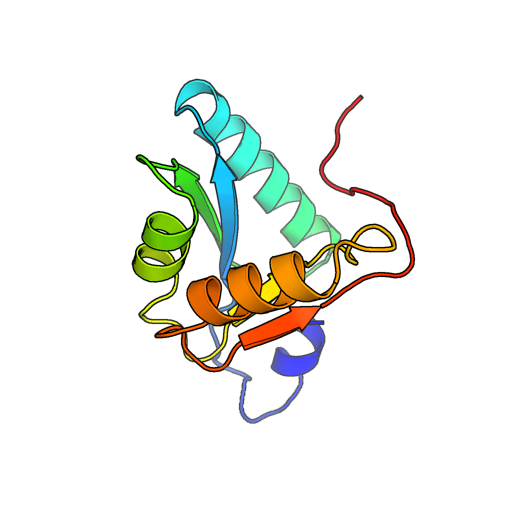CA 1
ATOM 751 C C . LEU A 1 93 ? 1.492 -8.692 -7.832 1.00 89.50 93 LEU A C 1
ATOM 753 O O . LEU A 1 93 ? 1.148 -8.805 -6.655 1.00 89.50 93 LEU A O 1
ATOM 757 N N . LEU A 1 94 ? 0.638 -8.389 -8.811 1.00 90.50 94 LEU A N 1
ATOM 758 C CA . LEU A 1 94 ? -0.786 -8.120 -8.613 1.00 90.50 94 LEU A CA 1
ATOM 759 C C . LEU A 1 94 ? -1.625 -9.391 -8.468 1.00 90.50 94 LEU A C 1
ATOM 761 O O . LEU A 1 94 ? -2.726 -9.345 -7.915 1.00 90.50 94 LEU A O 1
ATOM 765 N N . GLN A 1 95 ? -1.127 -10.528 -8.950 1.00 90.31 95 GLN A N 1
ATOM 766 C CA . GLN A 1 95 ? -1.827 -11.799 -8.853 1.00 90.31 95 GLN A CA 1
ATOM 767 C C . GLN A 1 95 ? -2.134 -12.146 -7.389 1.00 90.31 95 GLN A C 1
ATOM 769 O O . GLN A 1 95 ? -1.233 -12.310 -6.580 1.00 90.31 95 GLN A O 1
ATOM 774 N N . GLY A 1 96 ? -3.415 -12.302 -7.048 1.00 86.50 96 GLY A N 1
ATOM 775 C CA . GLY A 1 96 ? -3.845 -12.654 -5.688 1.00 86.50 96 GLY A CA 1
ATOM 776 C C . GLY A 1 96 ? -4.051 -11.466 -4.746 1.00 86.50 96 GLY A C 1
ATOM 777 O O . GLY A 1 96 ? -4.524 -11.676 -3.630 1.00 86.50 96 GLY A O 1
ATOM 778 N N . LEU A 1 97 ? -3.772 -10.234 -5.186 1.00 89.50 97 LEU A N 1
ATOM 779 C CA . LEU A 1 97 ? -4.194 -9.043 -4.456 1.00 89.50 97 LEU A CA 1
ATOM 780 C C . LEU A 1 97 ? -5.689 -8.758 -4.669 1.00 89.50 97 LEU A C 1
ATOM 782 O O . LEU A 1 97 ? -6.256 -9.114 -5.708 1.00 89.50 97 LEU A O 1
ATOM 786 N N . PRO A 1 98 ? -6.329 -8.070 -3.708 1.00 89.31 98 PRO A N 1
ATOM 787 C CA . PRO A 1 98 ? -7.633 -7.448 -3.912 1.00 89.31 98 PRO A CA 1
ATOM 788 C C . PRO A 1 98 ? -7.623 -6.453 -5.082 1.00 89.31 98 PRO A C 1
ATOM 790 O O . PRO A 1 98 ? -6.587 -6.184 -5.699 1.00 89.31 98 PRO A O 1
ATOM 793 N N . THR A 1 99 ? -8.782 -5.855 -5.377 1.00 89.81 99 THR A N 1
ATOM 794 C CA . THR A 1 99 ? -8.892 -4.805 -6.400 1.00 89.81 99 THR A CA 1
ATOM 795 C C . THR A 1 99 ? -7.809 -3.746 -6.195 1.00 89.81 99 THR A C 1
ATOM 797 O O . THR A 1 99 ? -7.798 -3.044 -5.188 1.00 89.81 99 THR A O 1
ATOM 800 N N . THR A 1 100 ? -6.880 -3.653 -7.148 1.00 90.69 100 THR A N 1
ATOM 801 C CA . THR A 1 100 ? -5.701 -2.792 -7.032 1.00 90.69 100 THR A CA 1
ATOM 802 C C . THR A 1 100 ? -5.755 -1.686 -8.076 1.00 90.69 100 THR A C 1
ATOM 804 O O . THR A 1 100 ? -5.867 -1.951 -9.272 1.00 90.69 100 THR A O 1
ATOM 807 N N . LEU A 1 101 ? -5.661 -0.437 -7.625 1.00 89.56 101 LEU A N 1
ATOM 808 C CA . LEU A 1 101 ? -5.503 0.730 -8.478 1.00 89.56 101 LEU A CA 1
ATOM 809 C C . LEU A 1 101 ? -4.023 1.100 -8.541 1.00 89.56 101 LEU A C 1
ATOM 811 O O . LEU A 1 101 ? -3.451 1.590 -7.564 1.00 89.56 101 LEU A O 1
ATOM 815 N N . LEU A 1 102 ? -3.425 0.890 -9.712 1.00 89.06 102 LEU A N 1
ATOM 816 C CA . LEU A 1 102 ? -2.101 1.403 -10.032 1.00 89.06 102 LEU A CA 1
ATOM 817 C C . LEU A 1 102 ? -2.187 2.911 -10.292 1.00 89.06 102 LEU A C 1
ATOM 819 O O . LEU A 1 102 ? -2.963 3.370 -11.132 1.00 89.06 102 LEU A O 1
ATOM 823 N N . VAL A 1 103 ? -1.389 3.686 -9.565 1.00 87.81 103 VAL A N 1
ATOM 824 C CA . VAL A 1 103 ? -1.364 5.147 -9.629 1.00 87.81 103 VAL A CA 1
ATOM 825 C C . VAL A 1 103 ? 0.045 5.612 -9.969 1.00 87.81 103 VAL A C 1
ATOM 827 O O . VAL A 1 103 ? 1.003 5.267 -9.287 1.00 87.81 103 VAL A O 1
ATOM 830 N N . HIS A 1 104 ? 0.168 6.442 -10.997 1.00 83.81 104 HIS A N 1
ATOM 831 C CA . HIS A 1 104 ? 1.413 7.119 -11.340 1.00 83.81 104 HIS A CA 1
ATOM 832 C C . HIS A 1 104 ? 1.169 8.626 -11.349 1.00 83.81 104 HIS A C 1
ATOM 834 O O . HIS A 1 104 ? 0.213 9.106 -11.961 1.00 83.81 104 HIS A O 1
ATOM 840 N N . SER A 1 105 ? 2.014 9.367 -10.637 1.00 76.94 105 SER A N 1
ATOM 841 C CA . SER A 1 105 ? 2.010 10.828 -10.652 1.00 76.94 105 SER A CA 1
ATOM 842 C C . SER A 1 105 ? 2.995 11.310 -11.709 1.00 76.94 105 SER A C 1
ATOM 844 O O . SER A 1 105 ? 4.141 10.881 -11.720 1.00 76.94 105 SER A O 1
ATOM 846 N N . THR A 1 106 ? 2.576 12.250 -12.556 1.00 72.69 106 THR A N 1
ATOM 847 C CA . THR A 1 106 ? 3.470 12.923 -13.516 1.00 72.69 106 THR A CA 1
ATOM 848 C C . THR A 1 106 ? 4.434 13.904 -12.841 1.00 72.69 106 THR A C 1
ATOM 850 O O . THR A 1 106 ? 5.314 14.455 -13.494 1.00 72.69 106 THR A O 1
ATOM 853 N N . ASP A 1 107 ? 4.228 14.176 -11.553 1.00 60.47 107 ASP A N 1
ATOM 854 C CA . ASP A 1 107 ? 5.085 15.010 -10.719 1.00 60.47 107 ASP A CA 1
ATOM 855 C C . ASP A 1 107 ? 5.997 14.098 -9.889 1.00 60.47 107 ASP A C 1
ATOM 857 O O . ASP A 1 107 ? 5.512 13.342 -9.045 1.00 60.47 107 ASP A O 1
ATOM 861 N N . SER A 1 108 ? 7.303 14.155 -10.156 1.00 55.25 108 SER A N 1
ATOM 862 C CA . SER A 1 108 ? 8.362 13.302 -9.590 1.00 55.25 108 SER A CA 1
ATOM 863 C C . SER A 1 108 ? 8.795 13.705 -8.171 1.00 55.25 108 SER A C 1
AT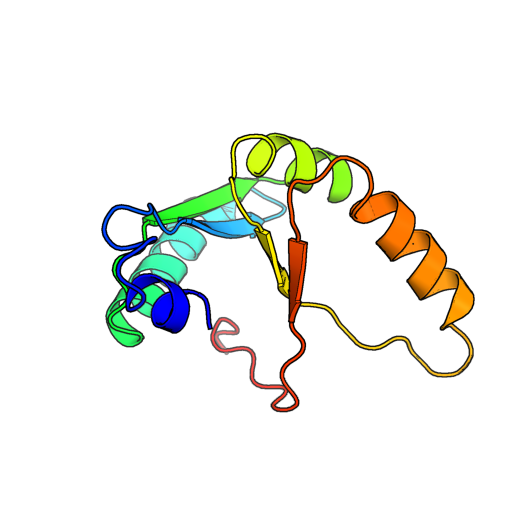OM 865 O O . SER A 1 108 ? 9.886 13.362 -7.717 1.00 55.25 108 SER A O 1
ATOM 867 N N . ARG A 1 109 ? 7.948 14.447 -7.450 1.00 53.28 109 ARG A N 1
ATOM 868 C CA . ARG A 1 109 ? 8.215 14.873 -6.075 1.00 53.28 109 ARG A CA 1
ATOM 869 C C . ARG A 1 109 ? 7.944 13.736 -5.094 1.00 53.28 109 ARG A C 1
ATOM 871 O O . ARG A 1 109 ? 6.794 13.404 -4.814 1.00 53.28 109 ARG A O 1
ATOM 878 N N . ASP A 1 110 ? 9.018 13.188 -4.535 1.00 59.75 110 ASP A N 1
ATOM 879 C CA . ASP A 1 110 ? 8.941 12.363 -3.334 1.00 59.75 110 ASP A CA 1
ATOM 880 C C . ASP A 1 110 ? 8.738 13.272 -2.112 1.00 59.75 110 ASP A C 1
ATOM 882 O O . ASP A 1 110 ? 9.652 13.956 -1.659 1.00 59.75 110 ASP A O 1
ATOM 886 N N . TYR A 1 111 ? 7.515 13.299 -1.582 1.00 60.84 111 TYR A N 1
ATOM 887 C CA . TYR A 1 111 ? 7.166 14.073 -0.385 1.00 60.84 111 TYR A CA 1
ATOM 888 C C . TYR A 1 111 ? 7.699 13.453 0.920 1.00 60.84 111 TYR A C 1
ATOM 890 O O . TYR A 1 111 ? 7.498 14.025 1.990 1.00 60.84 111 TYR A O 1
ATOM 898 N N . LEU A 1 112 ? 8.346 12.283 0.852 1.00 56.19 112 LEU A N 1
ATOM 899 C CA . LEU A 1 112 ? 8.908 11.563 1.995 1.00 56.19 112 LEU A CA 1
ATOM 900 C C . LEU A 1 112 ? 10.443 11.511 1.994 1.00 56.19 112 LEU A C 1
ATOM 902 O O . LEU A 1 112 ? 11.019 11.049 2.988 1.00 56.19 112 LEU A O 1
ATOM 906 N N . ALA A 1 113 ? 11.104 11.993 0.939 1.00 52.84 113 ALA A N 1
ATOM 907 C CA . ALA A 1 113 ? 12.544 12.208 0.923 1.00 52.84 113 ALA A CA 1
ATOM 908 C C . ALA A 1 113 ? 12.875 13.438 1.783 1.00 52.84 113 ALA A C 1
ATOM 910 O O . ALA A 1 113 ? 12.505 14.560 1.451 1.00 52.84 113 ALA A O 1
ATOM 911 N N . HIS A 1 114 ? 13.529 13.221 2.923 1.00 45.88 114 HIS A N 1
ATOM 912 C CA . HIS A 1 114 ? 14.189 14.300 3.658 1.00 45.88 114 HIS A CA 1
ATOM 913 C C . HIS A 1 114 ? 15.631 14.414 3.142 1.00 45.88 114 HIS A C 1
ATOM 915 O O . HIS A 1 114 ? 16.318 13.391 3.083 1.00 45.88 114 HIS A O 1
ATOM 921 N N . ASP A 1 115 ? 16.046 15.631 2.772 1.00 38.03 115 ASP A N 1
ATOM 922 C CA . ASP A 1 115 ? 17.458 16.037 2.629 1.00 38.03 115 ASP A CA 1
ATOM 923 C C . ASP A 1 115 ? 18.199 15.969 3.978 1.00 38.03 115 ASP A C 1
ATOM 925 O O . ASP A 1 115 ? 17.589 16.342 5.013 1.00 38.03 115 ASP A O 1
#

Foldseek 3Di:
DVQVVCVPPVNVPPAAEDEDEDADPVCQVVQQVLQVVVCVVVVGRYHYYYFHDDPDPLVSCCVVQLPPQEAEDEDDDDDPPCNVVVVVVVVVSCVNGHHYDYDYDPDPDDPSDDD

pLDDT: mean 81.98, std 13.64, range [38.03, 93.62]